Protein AF-A0A6V7I866-F1 (afdb_monomer_lite)

Sequence (97 aa):
ITFQSVKITEIPSFAFPSAAAEIRMDDVGTKIIRKDAFCAMEILSIRISNASIFEIESGAFSHQTLIPNFELIDIRLNTIKNGAFRAAFTNFTIQYS

Organism: NCBI:txid1563983

pLDDT: mean 87.13, std 5.58, range [50.88, 92.88]

Structure (mmCIF, N/CA/C/O backbone):
data_AF-A0A6V7I866-F1
#
_entry.id   AF-A0A6V7I866-F1
#
loop_
_atom_site.group_PDB
_atom_site.id
_atom_site.type_symbol
_atom_site.label_atom_id
_atom_site.label_alt_id
_atom_site.label_comp_id
_atom_site.label_asym_id
_atom_site.label_entity_id
_atom_site.label_seq_id
_atom_site.pdbx_PDB_ins_code
_atom_site.Cartn_x
_atom_site.Cartn_y
_atom_site.Cartn_z
_atom_site.occupancy
_atom_site.B_iso_or_equiv
_atom_site.auth_seq_id
_atom_site.auth_comp_id
_atom_site.auth_asym_id
_atom_site.auth_atom_id
_atom_site.pdbx_PDB_model_num
ATOM 1 N N . ILE A 1 1 ? 3.499 -11.996 -2.481 1.00 81.19 1 ILE A N 1
ATOM 2 C CA . ILE A 1 1 ? 3.166 -11.924 -1.040 1.00 81.19 1 ILE A CA 1
ATOM 3 C C . ILE A 1 1 ? 1.659 -11.788 -0.946 1.00 81.19 1 ILE A C 1
ATOM 5 O O . ILE A 1 1 ? 1.116 -10.911 -1.603 1.00 81.19 1 ILE A O 1
ATOM 9 N N . THR A 1 2 ? 0.996 -12.661 -0.193 1.00 83.94 2 THR A N 1
ATOM 10 C CA . THR A 1 2 ? -0.469 -12.697 -0.124 1.00 83.94 2 THR A CA 1
ATOM 11 C C . THR A 1 2 ? -0.906 -12.600 1.331 1.00 83.94 2 THR A C 1
ATOM 13 O O . THR A 1 2 ? -0.456 -13.388 2.158 1.00 83.94 2 THR A O 1
ATOM 16 N N . PHE A 1 3 ? -1.772 -11.640 1.627 1.00 83.38 3 PHE A N 1
ATOM 17 C CA . PHE A 1 3 ? -2.431 -11.454 2.912 1.00 83.38 3 PHE A CA 1
ATOM 18 C C . PHE A 1 3 ? -3.919 -11.717 2.712 1.00 83.38 3 PHE A C 1
ATOM 20 O O . PHE A 1 3 ? -4.524 -11.093 1.846 1.00 83.38 3 PHE A O 1
ATOM 27 N N . GLN A 1 4 ? -4.487 -12.647 3.477 1.00 87.56 4 GLN A N 1
ATOM 28 C CA . GLN A 1 4 ? -5.906 -13.003 3.398 1.00 87.56 4 GLN A CA 1
ATOM 29 C C . GLN A 1 4 ? -6.514 -13.005 4.792 1.00 87.56 4 GLN A C 1
ATOM 31 O O . GLN A 1 4 ? -5.963 -13.653 5.682 1.00 87.56 4 GLN A O 1
ATOM 36 N N . SER A 1 5 ? -7.635 -12.306 4.977 1.00 87.94 5 SER A N 1
ATOM 37 C CA . SER A 1 5 ? -8.382 -12.280 6.243 1.00 87.94 5 SER A CA 1
ATOM 38 C C . SER A 1 5 ? -7.505 -11.895 7.449 1.00 87.94 5 SER A C 1
ATOM 40 O O . SER A 1 5 ? -7.621 -12.467 8.540 1.00 87.94 5 SER A O 1
ATOM 42 N N . VAL A 1 6 ? -6.596 -10.928 7.266 1.00 85.38 6 VAL A N 1
ATOM 43 C CA . VAL A 1 6 ? -5.707 -10.441 8.333 1.00 85.38 6 VAL A CA 1
ATOM 44 C C . VAL A 1 6 ? -6.114 -9.051 8.802 1.00 85.38 6 VAL A C 1
ATOM 46 O O . VAL A 1 6 ? -6.341 -8.131 8.018 1.00 85.38 6 VAL A O 1
ATOM 49 N N . LYS A 1 7 ? -6.160 -8.873 10.121 1.00 86.69 7 LYS A N 1
ATOM 50 C CA . LYS A 1 7 ? -6.354 -7.566 10.750 1.00 86.69 7 LYS A CA 1
ATOM 51 C C . LYS A 1 7 ? -5.039 -7.122 11.359 1.00 86.69 7 LYS A C 1
ATOM 53 O O . LYS A 1 7 ? -4.569 -7.708 12.328 1.00 86.69 7 LYS A O 1
ATOM 58 N N . ILE A 1 8 ? -4.451 -6.095 10.766 1.00 87.56 8 ILE A N 1
ATOM 59 C CA . ILE A 1 8 ? -3.163 -5.542 11.162 1.00 87.56 8 ILE A CA 1
ATOM 60 C C . ILE A 1 8 ? -3.431 -4.146 11.696 1.00 87.56 8 ILE A C 1
ATOM 62 O O . ILE A 1 8 ? -3.953 -3.309 10.971 1.00 87.56 8 ILE A O 1
ATOM 66 N N . THR A 1 9 ? -3.072 -3.858 12.945 1.00 87.88 9 THR A N 1
ATOM 67 C CA . THR A 1 9 ? -3.347 -2.543 13.544 1.00 87.88 9 THR A CA 1
ATOM 68 C C . THR A 1 9 ? -2.814 -1.403 12.676 1.00 87.88 9 THR A C 1
ATOM 70 O O . THR A 1 9 ? -3.527 -0.437 12.426 1.00 87.88 9 THR A O 1
ATOM 73 N N . GLU A 1 10 ? -1.608 -1.551 12.142 1.00 90.31 10 GLU A N 1
ATOM 74 C CA . GLU A 1 10 ? -0.984 -0.604 11.226 1.00 90.31 10 GLU A CA 1
ATOM 75 C C . GLU A 1 10 ? 0.060 -1.315 10.365 1.00 90.31 10 GLU A C 1
ATOM 77 O O . GLU A 1 10 ? 0.674 -2.286 10.809 1.00 90.31 10 GLU A O 1
ATOM 82 N N . ILE A 1 11 ? 0.271 -0.832 9.143 1.00 90.06 11 ILE A N 1
ATOM 83 C CA . ILE A 1 11 ? 1.389 -1.256 8.303 1.00 90.06 11 ILE A CA 1
ATOM 84 C C . ILE A 1 11 ? 2.575 -0.341 8.638 1.00 90.06 11 ILE A C 1
ATOM 86 O O . ILE A 1 11 ? 2.509 0.857 8.340 1.00 90.06 11 ILE A O 1
ATOM 90 N N . PRO A 1 12 ? 3.633 -0.863 9.289 1.00 90.81 12 PRO A N 1
ATOM 91 C CA . PRO A 1 12 ? 4.769 -0.053 9.705 1.00 90.81 12 PRO A CA 1
ATOM 92 C C . PRO A 1 12 ? 5.576 0.458 8.505 1.00 90.81 12 PRO A C 1
ATOM 94 O O . PRO A 1 12 ? 5.516 -0.089 7.403 1.00 90.81 12 PRO A O 1
ATOM 97 N N . SER A 1 13 ? 6.375 1.500 8.736 1.00 90.44 13 SER A N 1
ATOM 98 C CA . SER A 1 13 ? 7.393 1.941 7.779 1.00 90.44 13 SER A CA 1
ATOM 99 C C . SER A 1 13 ? 8.327 0.784 7.442 1.00 90.44 13 SER A C 1
ATOM 101 O O . SER A 1 13 ? 8.685 0.008 8.326 1.00 90.44 13 SER A O 1
ATOM 103 N N . PHE A 1 14 ? 8.751 0.689 6.185 1.00 87.00 14 PHE A N 1
ATOM 104 C CA . PHE A 1 14 ? 9.608 -0.387 5.690 1.00 87.00 14 PHE A CA 1
ATOM 105 C C . PHE A 1 14 ? 8.997 -1.790 5.849 1.00 87.00 14 PHE A C 1
ATOM 107 O O . PHE A 1 14 ? 9.736 -2.769 5.914 1.00 87.00 14 PHE A O 1
ATOM 114 N N . ALA A 1 15 ? 7.661 -1.909 5.884 1.00 87.38 15 ALA A N 1
ATOM 115 C CA . ALA A 1 15 ? 6.981 -3.207 5.862 1.00 87.38 15 ALA A CA 1
ATOM 116 C C . ALA A 1 15 ? 7.338 -4.020 4.608 1.00 87.38 15 ALA A C 1
ATOM 118 O O . ALA A 1 15 ? 7.518 -5.234 4.687 1.00 87.38 15 ALA A O 1
ATOM 119 N N . PHE A 1 16 ? 7.487 -3.342 3.466 1.00 87.88 16 PHE A N 1
ATOM 120 C CA . PHE A 1 16 ? 7.922 -3.932 2.203 1.00 87.88 16 PHE A CA 1
ATOM 121 C C . PHE A 1 16 ? 9.175 -3.202 1.694 1.00 87.88 16 PHE A C 1
ATOM 123 O O . PHE A 1 16 ? 9.061 -2.274 0.887 1.00 87.88 16 PHE A O 1
ATOM 130 N N . PRO A 1 17 ? 10.373 -3.573 2.188 1.00 84.25 17 PRO A N 1
ATOM 131 C CA . PRO A 1 17 ? 11.627 -2.923 1.813 1.00 84.25 17 PRO A CA 1
ATOM 132 C C . PRO A 1 17 ? 12.269 -3.538 0.558 1.00 84.25 17 PRO A C 1
ATOM 134 O O . PRO A 1 17 ? 13.134 -2.921 -0.055 1.00 84.25 17 PRO A O 1
ATOM 137 N N . SER A 1 18 ? 11.871 -4.752 0.170 1.00 86.56 18 SER A N 1
ATOM 138 C CA . SER A 1 18 ? 12.433 -5.501 -0.957 1.00 86.56 18 SER A CA 1
ATOM 139 C C . SER A 1 18 ? 11.459 -5.591 -2.128 1.00 86.56 18 SER A C 1
ATOM 141 O O . SER A 1 18 ? 10.241 -5.551 -1.946 1.00 86.56 18 SER A O 1
ATOM 143 N N . ALA A 1 19 ? 12.009 -5.723 -3.338 1.00 87.00 19 ALA A N 1
ATOM 144 C CA . ALA A 1 19 ? 11.215 -5.868 -4.549 1.00 87.00 19 ALA A CA 1
ATOM 145 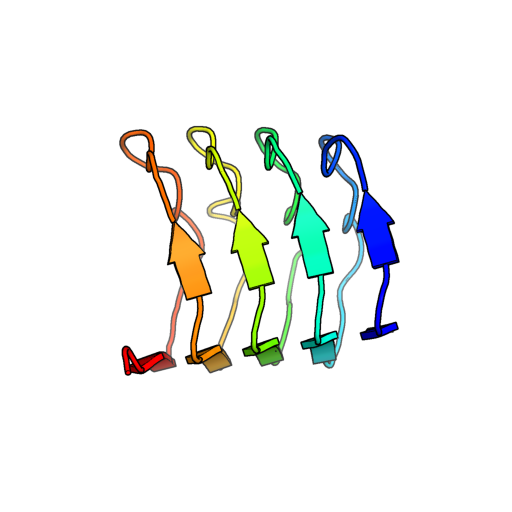C C . ALA A 1 19 ? 10.277 -7.082 -4.467 1.00 87.00 19 ALA A C 1
ATOM 147 O O . ALA A 1 19 ? 10.656 -8.144 -3.963 1.00 87.00 19 ALA A O 1
ATOM 148 N N . ALA A 1 20 ? 9.054 -6.923 -4.966 1.00 86.62 20 ALA A N 1
ATOM 149 C CA . ALA A 1 20 ? 8.031 -7.959 -4.926 1.00 86.62 20 ALA A CA 1
ATOM 150 C C . ALA A 1 20 ? 7.332 -8.072 -6.281 1.00 86.62 20 ALA A C 1
ATOM 152 O O . ALA A 1 20 ? 6.878 -7.084 -6.846 1.00 86.62 20 ALA A O 1
ATOM 153 N N . ALA A 1 21 ? 7.187 -9.291 -6.797 1.00 86.56 21 ALA A N 1
ATOM 154 C CA . ALA A 1 21 ? 6.453 -9.492 -8.045 1.00 86.56 21 ALA A CA 1
ATOM 155 C C . ALA A 1 21 ? 4.954 -9.184 -7.881 1.00 86.56 21 ALA A C 1
ATOM 157 O O . ALA A 1 21 ? 4.324 -8.605 -8.753 1.00 86.56 21 ALA A O 1
ATOM 158 N N . GLU A 1 22 ? 4.365 -9.544 -6.745 1.00 88.94 22 GLU A N 1
ATOM 159 C CA . GLU A 1 22 ? 2.951 -9.286 -6.495 1.00 88.94 22 GLU A CA 1
ATOM 160 C C . GLU A 1 22 ? 2.705 -9.131 -4.995 1.00 88.94 22 GLU A C 1
ATOM 162 O O . GLU A 1 22 ? 3.199 -9.936 -4.195 1.00 88.94 22 GLU A O 1
ATOM 167 N N . ILE A 1 23 ? 1.932 -8.120 -4.605 1.00 89.00 23 ILE A N 1
ATOM 168 C CA . ILE A 1 23 ? 1.392 -7.955 -3.257 1.00 89.00 23 ILE A CA 1
ATOM 169 C C . ILE A 1 23 ? -0.127 -8.019 -3.353 1.00 89.00 23 ILE A C 1
ATOM 171 O O . ILE A 1 23 ? -0.766 -7.099 -3.853 1.00 89.00 23 ILE A O 1
ATOM 175 N N . ARG A 1 24 ? -0.704 -9.112 -2.856 1.00 90.38 24 ARG A N 1
ATOM 176 C CA . ARG A 1 24 ? -2.149 -9.307 -2.786 1.00 90.38 24 ARG A CA 1
ATOM 177 C C . ARG A 1 24 ? -2.614 -9.135 -1.348 1.00 90.38 24 ARG A C 1
ATOM 179 O O . ARG A 1 24 ? -2.099 -9.804 -0.455 1.00 90.38 24 ARG A O 1
ATOM 186 N N . MET A 1 25 ? -3.580 -8.259 -1.129 1.00 88.94 25 MET A N 1
ATOM 187 C CA . MET A 1 25 ? -4.247 -8.053 0.152 1.00 88.94 25 MET A CA 1
ATOM 188 C C . MET A 1 25 ? -5.739 -8.262 -0.060 1.00 88.94 25 MET A C 1
ATOM 190 O O . MET A 1 25 ? -6.357 -7.496 -0.784 1.00 88.94 25 MET A O 1
ATOM 194 N N . ASP A 1 26 ? -6.298 -9.304 0.534 1.00 91.81 26 ASP A N 1
ATOM 195 C CA . ASP A 1 26 ? -7.707 -9.665 0.416 1.00 91.81 26 ASP A CA 1
ATOM 196 C C . ASP A 1 26 ? -8.323 -9.789 1.815 1.00 91.81 26 ASP A C 1
ATOM 198 O O . ASP A 1 26 ? -7.734 -10.417 2.697 1.00 91.81 26 ASP A O 1
ATOM 202 N N . ASP A 1 27 ? -9.463 -9.140 2.047 1.00 91.38 27 ASP A N 1
ATOM 203 C CA . ASP A 1 27 ? -10.101 -9.066 3.373 1.00 91.38 27 ASP A CA 1
ATOM 204 C C . ASP A 1 27 ? -9.119 -8.575 4.463 1.00 91.38 27 ASP A C 1
ATOM 206 O O . ASP A 1 27 ? -8.942 -9.170 5.529 1.00 91.38 27 ASP A O 1
ATOM 210 N N . VAL A 1 28 ? -8.388 -7.495 4.162 1.00 89.94 28 VAL A N 1
ATOM 211 C CA . VAL A 1 28 ? -7.377 -6.933 5.071 1.00 89.94 28 VAL A CA 1
ATOM 212 C C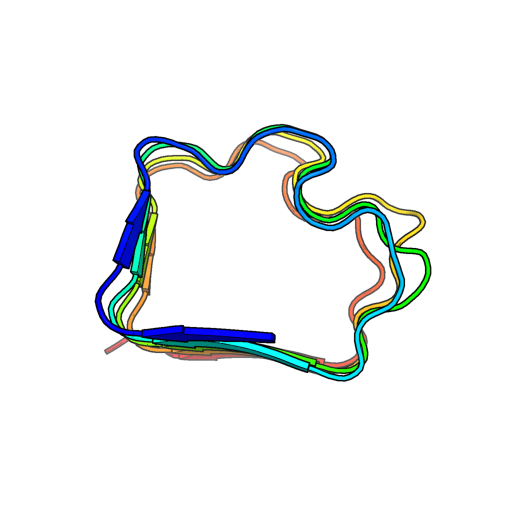 . VAL A 1 28 ? -7.905 -5.690 5.770 1.00 89.94 28 VAL A C 1
ATOM 214 O O . VAL A 1 28 ? -8.317 -4.720 5.140 1.00 89.94 28 VAL A O 1
ATOM 217 N N . GLY A 1 29 ? -7.844 -5.682 7.099 1.00 89.88 29 GLY A N 1
ATOM 218 C CA . GLY A 1 29 ? -8.184 -4.511 7.904 1.00 89.88 29 GLY A CA 1
ATOM 219 C C . GLY A 1 29 ? -6.939 -3.852 8.478 1.00 89.88 29 GLY A C 1
ATOM 220 O O . GLY A 1 29 ? -6.225 -4.496 9.245 1.00 89.88 29 GLY A O 1
ATOM 221 N N . THR A 1 30 ? -6.703 -2.574 8.177 1.00 90.31 30 THR A N 1
ATOM 222 C CA . THR A 1 30 ? -5.650 -1.783 8.819 1.00 90.31 30 THR A CA 1
ATOM 223 C C . THR A 1 30 ? -6.083 -0.373 9.193 1.00 90.31 30 THR A C 1
ATOM 225 O O . THR A 1 30 ? -6.868 0.260 8.491 1.00 90.31 30 THR A O 1
ATOM 228 N N . LYS A 1 31 ? -5.600 0.149 10.329 1.00 91.19 31 LYS A N 1
ATOM 229 C CA . LYS A 1 31 ? -5.892 1.544 10.676 1.00 91.19 31 LYS A CA 1
ATOM 230 C C . LYS A 1 31 ? -4.994 2.496 9.906 1.00 91.19 31 LYS A C 1
ATOM 232 O O . LYS A 1 31 ? -5.500 3.434 9.316 1.00 91.19 31 LYS A O 1
ATOM 237 N N . 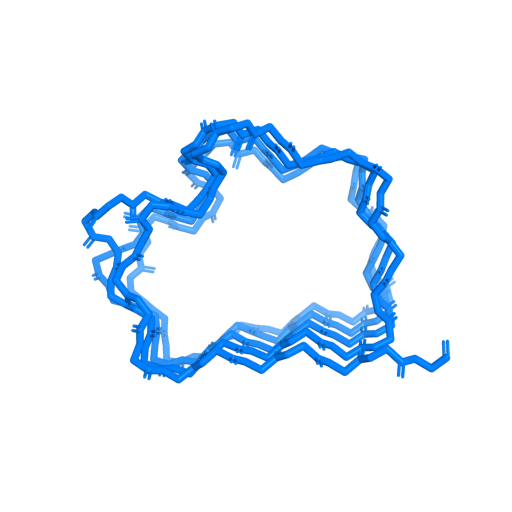ILE A 1 32 ? -3.684 2.299 9.927 1.00 90.88 32 ILE A N 1
ATOM 238 C CA . ILE A 1 32 ? -2.751 3.295 9.390 1.00 90.88 32 ILE A CA 1
ATOM 239 C C . ILE A 1 32 ? -1.730 2.605 8.500 1.00 90.88 32 ILE A C 1
ATOM 241 O O . ILE A 1 32 ? -1.096 1.639 8.920 1.00 90.88 32 ILE A O 1
ATOM 245 N N . ILE A 1 33 ? -1.543 3.123 7.288 1.00 92.38 33 ILE A N 1
ATOM 246 C CA . ILE A 1 33 ? -0.371 2.817 6.466 1.00 92.38 33 ILE A CA 1
ATOM 247 C C . ILE A 1 33 ? 0.642 3.932 6.696 1.00 92.38 33 ILE A C 1
ATOM 249 O O . ILE A 1 33 ? 0.426 5.068 6.268 1.00 92.38 33 ILE A O 1
ATOM 253 N N . ARG A 1 34 ? 1.722 3.603 7.410 1.00 92.88 34 ARG A N 1
ATOM 254 C CA . ARG A 1 34 ? 2.769 4.559 7.785 1.00 92.88 34 ARG A CA 1
ATOM 255 C C . ARG A 1 34 ? 3.568 5.009 6.563 1.00 92.88 34 ARG A C 1
ATOM 257 O O . ARG A 1 34 ? 3.617 4.313 5.545 1.00 92.88 34 ARG A O 1
ATOM 264 N N . LYS A 1 35 ? 4.262 6.143 6.682 1.00 91.38 35 LYS A N 1
ATOM 265 C CA . LYS A 1 35 ? 5.216 6.590 5.654 1.00 91.38 35 LYS A CA 1
ATOM 266 C C . LYS A 1 35 ? 6.238 5.496 5.321 1.00 91.38 35 LYS A C 1
ATOM 268 O O . LYS A 1 35 ? 6.683 4.770 6.216 1.00 91.38 35 LYS A O 1
ATOM 273 N N . ASP A 1 36 ? 6.643 5.419 4.059 1.00 89.75 36 ASP A N 1
ATOM 274 C CA . ASP A 1 36 ? 7.616 4.457 3.536 1.00 89.75 36 ASP A CA 1
ATOM 275 C C . ASP A 1 36 ? 7.239 2.987 3.810 1.00 89.75 36 ASP A C 1
ATOM 277 O O . ASP A 1 36 ? 8.111 2.122 3.865 1.00 89.75 36 ASP A O 1
ATOM 281 N N . ALA A 1 37 ? 5.953 2.671 4.009 1.00 90.88 37 ALA A N 1
ATOM 282 C CA . ALA A 1 37 ? 5.491 1.290 4.158 1.00 90.88 37 ALA A CA 1
ATOM 283 C C . ALA A 1 37 ? 5.819 0.455 2.909 1.00 90.88 37 ALA A C 1
ATOM 285 O O . ALA A 1 37 ? 6.343 -0.655 3.020 1.00 90.88 37 ALA A O 1
ATOM 286 N N . PHE A 1 38 ? 5.565 1.026 1.729 1.00 90.31 38 PHE A N 1
ATOM 287 C CA . PHE A 1 38 ? 5.948 0.484 0.430 1.00 90.31 38 PHE A CA 1
ATOM 288 C C . PHE A 1 38 ? 7.144 1.284 -0.088 1.00 90.31 38 PHE A C 1
ATOM 290 O O . PHE A 1 38 ? 6.984 2.327 -0.723 1.00 90.31 38 PHE A O 1
ATOM 297 N N . CYS A 1 39 ? 8.345 0.814 0.255 1.00 89.19 39 CYS A N 1
ATOM 298 C CA . CYS A 1 39 ? 9.618 1.475 -0.057 1.00 89.19 39 CYS A CA 1
ATOM 299 C C . CYS A 1 39 ? 10.541 0.604 -0.930 1.00 89.19 39 CYS A C 1
ATOM 301 O O . CYS A 1 39 ? 11.686 0.963 -1.204 1.00 89.19 39 CYS A O 1
ATOM 303 N N . ALA A 1 40 ? 10.035 -0.543 -1.383 1.00 87.62 40 ALA A N 1
ATOM 304 C CA . ALA A 1 40 ? 10.702 -1.422 -2.327 1.00 87.62 40 ALA A CA 1
ATOM 305 C C . ALA A 1 40 ? 11.093 -0.684 -3.615 1.00 87.62 40 ALA A C 1
ATOM 307 O O . ALA A 1 40 ? 10.408 0.243 -4.040 1.00 87.62 40 ALA A O 1
ATOM 308 N N . MET A 1 41 ? 12.170 -1.127 -4.262 1.00 87.00 41 MET A N 1
ATOM 309 C CA . MET A 1 41 ? 12.614 -0.544 -5.533 1.00 87.00 41 MET A CA 1
ATOM 310 C C . MET A 1 41 ? 11.598 -0.798 -6.662 1.00 87.00 41 MET A C 1
ATOM 312 O O . MET A 1 41 ? 11.311 0.087 -7.462 1.00 87.00 41 MET A O 1
ATOM 316 N N . GLU A 1 42 ? 10.998 -1.990 -6.691 1.00 87.62 42 GLU A N 1
ATOM 317 C CA . GLU A 1 42 ? 10.019 -2.384 -7.706 1.00 87.62 42 GLU A CA 1
ATOM 318 C C . GLU A 1 42 ? 8.957 -3.314 -7.109 1.00 87.62 42 GLU A C 1
ATOM 320 O O . GLU A 1 42 ? 9.281 -4.298 -6.438 1.00 87.62 42 GLU A O 1
ATOM 325 N N . ILE A 1 43 ? 7.682 -3.009 -7.355 1.00 89.50 43 ILE A N 1
ATOM 326 C CA . ILE A 1 43 ? 6.555 -3.880 -7.027 1.00 89.50 43 ILE A CA 1
ATOM 327 C C . ILE A 1 43 ? 5.693 -4.046 -8.277 1.00 89.50 43 ILE A C 1
ATOM 329 O O . ILE A 1 43 ? 4.913 -3.158 -8.601 1.00 89.50 43 ILE A O 1
ATOM 333 N N . LEU A 1 44 ? 5.815 -5.171 -8.988 1.00 89.31 44 LEU A N 1
ATOM 334 C CA . LEU A 1 44 ? 5.208 -5.313 -10.324 1.00 89.31 44 LEU A CA 1
ATOM 335 C C . LEU A 1 44 ? 3.670 -5.241 -10.300 1.00 89.31 44 LEU A C 1
ATOM 337 O O . LEU A 1 44 ? 3.051 -4.731 -11.241 1.00 89.31 44 LEU A O 1
ATOM 341 N N . SER A 1 45 ? 3.055 -5.745 -9.230 1.00 89.88 45 SER A N 1
ATOM 342 C CA . SER A 1 45 ? 1.610 -5.694 -9.033 1.00 89.88 45 SER A CA 1
ATOM 343 C C . SER A 1 45 ? 1.234 -5.555 -7.561 1.00 89.88 45 SER A C 1
ATOM 345 O O . SER A 1 45 ? 1.754 -6.265 -6.701 1.00 89.88 45 SER A O 1
ATOM 347 N N . ILE A 1 46 ? 0.304 -4.653 -7.266 1.00 89.56 46 ILE A N 1
ATOM 348 C CA . ILE A 1 46 ? -0.363 -4.549 -5.973 1.00 89.56 46 ILE A CA 1
ATOM 349 C C . ILE A 1 46 ? -1.857 -4.650 -6.219 1.00 89.56 46 ILE A C 1
ATOM 351 O O . ILE A 1 46 ? -2.422 -3.843 -6.952 1.00 89.56 46 ILE A O 1
ATOM 355 N N . ARG A 1 47 ? -2.495 -5.622 -5.575 1.00 90.31 47 ARG A N 1
ATOM 356 C CA . ARG A 1 47 ? -3.941 -5.798 -5.603 1.00 90.31 47 ARG A CA 1
ATOM 357 C C . ARG A 1 47 ? -4.470 -5.804 -4.185 1.00 90.31 47 ARG A C 1
ATOM 359 O O . ARG A 1 47 ? -4.092 -6.663 -3.390 1.00 90.31 47 ARG A O 1
ATOM 366 N N . ILE A 1 48 ? -5.347 -4.860 -3.883 1.00 89.12 48 ILE A N 1
ATOM 367 C CA . ILE A 1 48 ? -6.011 -4.752 -2.591 1.00 89.12 48 ILE A CA 1
ATOM 368 C C . ILE A 1 48 ? -7.510 -4.886 -2.831 1.00 89.12 48 ILE A C 1
ATOM 370 O O . ILE A 1 48 ? -8.100 -4.037 -3.491 1.00 89.12 48 ILE A O 1
ATOM 374 N N . SER A 1 49 ? -8.102 -5.944 -2.290 1.00 91.06 49 SER A N 1
ATOM 375 C CA . SER A 1 49 ? -9.509 -6.296 -2.444 1.00 91.06 49 SER A CA 1
ATOM 376 C C . SER A 1 49 ? -10.193 -6.371 -1.083 1.00 91.06 49 SER A C 1
ATOM 378 O O . SER A 1 49 ? -9.629 -6.941 -0.146 1.00 91.06 49 SER A O 1
ATOM 380 N N . ASN A 1 50 ? -11.404 -5.817 -0.968 1.00 91.06 50 ASN A N 1
ATOM 381 C CA . ASN A 1 50 ? -12.217 -5.876 0.254 1.00 91.06 50 ASN A CA 1
ATOM 382 C C . ASN A 1 50 ? -11.411 -5.465 1.508 1.00 91.06 50 ASN A C 1
ATOM 384 O O . ASN A 1 50 ? -11.406 -6.137 2.539 1.00 91.06 50 ASN A O 1
ATOM 388 N N . ALA A 1 51 ? -10.634 -4.385 1.397 1.00 88.75 51 ALA A N 1
ATOM 389 C CA . ALA A 1 51 ? -9.765 -3.931 2.476 1.00 88.75 51 ALA A CA 1
ATOM 390 C C . ALA A 1 51 ? -10.333 -2.697 3.171 1.00 88.75 51 ALA A C 1
ATOM 392 O O . ALA A 1 51 ? -10.855 -1.782 2.537 1.00 88.75 51 ALA A O 1
ATOM 393 N N . SER A 1 52 ? -10.184 -2.638 4.490 1.00 90.06 52 SER A N 1
ATOM 394 C CA . SER A 1 52 ? -10.568 -1.477 5.294 1.00 90.06 52 SER A CA 1
ATOM 395 C C . SER A 1 52 ? -9.318 -0.757 5.776 1.00 90.06 52 SER A C 1
ATOM 397 O O . SER A 1 52 ? -8.640 -1.262 6.665 1.00 90.06 52 SER A O 1
ATOM 399 N N . ILE A 1 53 ? -9.021 0.408 5.198 1.00 90.06 53 ILE A N 1
ATOM 400 C CA . ILE A 1 53 ? -7.860 1.241 5.530 1.00 90.06 53 ILE A CA 1
ATOM 401 C C . ILE A 1 53 ? -8.366 2.564 6.108 1.00 90.06 53 ILE A C 1
ATOM 403 O O . ILE A 1 53 ? -9.026 3.339 5.422 1.00 90.06 53 ILE A O 1
ATOM 407 N N . PHE A 1 54 ? -8.068 2.861 7.371 1.00 91.06 54 PHE A N 1
ATOM 408 C CA . PHE A 1 54 ? -8.563 4.104 7.973 1.00 91.06 54 PHE A CA 1
ATOM 409 C C . PHE A 1 54 ? -7.777 5.334 7.482 1.00 91.06 54 PHE A C 1
ATOM 411 O O . PHE A 1 54 ? -8.375 6.290 6.998 1.00 91.06 54 PHE A O 1
ATOM 418 N N . GLU A 1 55 ? -6.447 5.306 7.522 1.00 91.44 55 GLU A N 1
ATOM 419 C CA . GLU A 1 55 ? -5.604 6.422 7.094 1.00 91.44 55 GLU A CA 1
ATOM 420 C C . GLU A 1 55 ? -4.373 5.954 6.303 1.00 91.44 55 GLU A C 1
ATOM 422 O O . GLU A 1 55 ? -3.731 4.959 6.647 1.00 91.44 55 GLU A O 1
ATOM 427 N N . ILE A 1 56 ? -4.019 6.701 5.252 1.00 91.50 56 ILE A N 1
ATOM 428 C CA . ILE A 1 56 ? -2.749 6.546 4.529 1.00 91.50 56 ILE A CA 1
ATOM 429 C C . ILE A 1 56 ? -1.902 7.798 4.742 1.00 91.50 56 ILE A C 1
ATOM 431 O O . ILE A 1 56 ? -2.305 8.898 4.350 1.00 91.50 56 ILE A O 1
ATOM 435 N N . GLU A 1 57 ? -0.727 7.631 5.351 1.00 92.75 57 GLU A N 1
ATOM 436 C CA . GLU A 1 57 ? 0.210 8.725 5.602 1.00 92.75 57 GLU A CA 1
ATOM 437 C C . GLU A 1 57 ? 0.892 9.234 4.325 1.00 92.75 57 GLU A C 1
ATOM 439 O O . GLU A 1 57 ? 0.987 8.541 3.309 1.00 92.75 57 GLU A O 1
ATOM 444 N N . SER A 1 58 ? 1.420 10.462 4.385 1.00 90.38 58 SER A N 1
ATOM 445 C CA . SER A 1 58 ? 2.209 11.030 3.289 1.00 90.38 58 SER A CA 1
ATOM 446 C C . SER A 1 58 ? 3.472 10.198 3.065 1.00 90.38 58 SER A C 1
ATOM 448 O O . SER A 1 58 ? 4.227 9.936 3.998 1.00 90.38 58 SER A O 1
ATOM 450 N N . GLY A 1 59 ? 3.714 9.803 1.820 1.00 89.00 59 GLY A N 1
ATOM 451 C CA . GLY A 1 59 ? 4.843 8.968 1.437 1.00 89.00 59 GLY A CA 1
ATOM 452 C C . GLY A 1 59 ? 4.684 7.499 1.815 1.00 89.00 59 GLY A C 1
ATOM 453 O O . GLY A 1 59 ? 5.687 6.798 1.826 1.00 89.00 59 GLY A O 1
ATOM 454 N N . ALA A 1 60 ? 3.476 7.014 2.129 1.00 90.69 60 ALA A N 1
ATOM 455 C CA . ALA A 1 60 ? 3.223 5.586 2.344 1.00 90.69 60 ALA A CA 1
ATOM 456 C C . ALA A 1 60 ? 3.737 4.721 1.182 1.00 90.69 60 ALA A C 1
ATOM 458 O O . ALA A 1 60 ? 4.359 3.683 1.411 1.00 90.69 60 ALA A O 1
ATOM 459 N N . PHE A 1 61 ? 3.529 5.194 -0.049 1.00 90.44 61 PHE A N 1
ATOM 460 C CA . PHE A 1 61 ? 4.164 4.668 -1.252 1.00 90.44 61 PHE A CA 1
ATOM 461 C C . PHE A 1 61 ? 5.286 5.611 -1.662 1.00 90.44 61 PHE A C 1
ATOM 463 O O . PHE A 1 61 ? 5.024 6.750 -2.070 1.00 90.44 61 PHE A O 1
ATOM 470 N N . SER A 1 62 ? 6.527 5.151 -1.517 1.00 87.56 62 SER A N 1
ATOM 471 C CA . SER A 1 62 ? 7.702 5.989 -1.732 1.00 87.56 62 SER A CA 1
ATOM 472 C C . SER A 1 62 ? 7.928 6.265 -3.220 1.00 87.56 62 SER A C 1
ATOM 474 O O . SER A 1 62 ? 7.609 5.450 -4.079 1.00 87.56 62 SER A O 1
ATOM 476 N N . HIS A 1 63 ? 8.492 7.428 -3.541 1.00 85.12 63 HIS A N 1
ATOM 477 C CA . HIS A 1 63 ? 8.707 7.884 -4.924 1.00 85.12 63 HIS A CA 1
ATOM 478 C C . HIS A 1 63 ? 9.715 7.041 -5.709 1.00 85.12 63 HIS A C 1
ATOM 480 O O . HIS A 1 63 ? 9.683 7.010 -6.934 1.00 85.12 63 HIS A O 1
ATOM 486 N N . GLN A 1 64 ? 10.597 6.351 -4.993 1.00 84.19 64 GLN A N 1
ATOM 487 C CA . GLN A 1 64 ? 11.559 5.410 -5.555 1.00 84.19 64 GLN A CA 1
ATOM 488 C C . GLN A 1 64 ? 10.937 4.060 -5.942 1.00 84.19 64 GLN A C 1
ATOM 490 O O . GLN A 1 64 ? 11.612 3.237 -6.550 1.00 84.19 64 GLN A O 1
ATOM 495 N N . THR A 1 65 ? 9.676 3.817 -5.574 1.00 86.94 65 THR A N 1
ATOM 496 C CA . THR A 1 65 ? 8.982 2.561 -5.852 1.00 86.94 65 THR A CA 1
ATOM 497 C C . THR A 1 65 ? 8.299 2.630 -7.211 1.00 86.94 65 THR A C 1
ATOM 499 O O . THR A 1 65 ? 7.455 3.496 -7.454 1.00 86.94 65 THR A O 1
ATOM 502 N N . LEU A 1 66 ? 8.639 1.689 -8.090 1.00 88.75 66 LEU A N 1
ATOM 503 C CA . LEU A 1 66 ? 7.940 1.482 -9.355 1.00 88.75 66 LEU A CA 1
ATOM 504 C C . LEU A 1 66 ? 6.789 0.493 -9.157 1.00 88.75 66 LEU A C 1
ATOM 506 O O . LEU A 1 66 ? 7.027 -0.639 -8.737 1.00 88.75 66 LEU A O 1
ATOM 510 N N . ILE A 1 67 ? 5.557 0.912 -9.466 1.00 88.81 67 ILE A N 1
ATOM 511 C CA . ILE A 1 67 ? 4.356 0.073 -9.363 1.00 88.81 67 ILE A CA 1
ATOM 512 C C . ILE A 1 67 ? 3.614 0.062 -10.705 1.00 88.81 67 ILE A C 1
ATOM 514 O O . ILE A 1 67 ? 2.745 0.902 -10.952 1.00 88.81 67 ILE A O 1
ATOM 518 N N . PRO A 1 68 ? 3.933 -0.886 -11.600 1.00 87.38 68 PRO A N 1
ATOM 519 C CA . PRO A 1 68 ? 3.299 -0.985 -12.905 1.00 87.38 68 PRO A CA 1
ATOM 520 C C . PRO A 1 68 ? 1.793 -1.229 -12.820 1.00 87.38 68 PRO A C 1
ATOM 522 O O . PRO A 1 68 ? 1.045 -0.598 -13.557 1.00 87.38 68 PRO A O 1
ATOM 525 N N . ASN A 1 69 ? 1.342 -2.104 -11.916 1.00 88.25 69 ASN A N 1
ATOM 526 C CA . ASN A 1 69 ? -0.073 -2.429 -11.749 1.00 88.25 69 ASN A CA 1
ATOM 527 C C . ASN A 1 69 ? -0.502 -2.188 -10.306 1.00 88.25 69 ASN A C 1
ATOM 529 O O . ASN A 1 69 ? -0.014 -2.850 -9.393 1.00 88.25 69 ASN A O 1
ATOM 533 N N . PHE A 1 70 ? -1.429 -1.261 -10.102 1.00 88.69 70 PHE A N 1
ATOM 534 C CA . PHE A 1 70 ? -1.998 -0.971 -8.797 1.00 88.69 70 PHE A CA 1
ATOM 535 C C . PHE A 1 70 ? -3.522 -0.998 -8.881 1.00 88.69 70 PHE A C 1
ATOM 537 O O . PHE A 1 70 ? -4.133 -0.170 -9.557 1.00 88.69 70 PHE A O 1
ATOM 544 N N . GLU A 1 71 ? -4.123 -1.965 -8.197 1.00 89.75 71 GLU A N 1
ATOM 545 C CA . GLU A 1 71 ? -5.558 -2.221 -8.200 1.00 89.75 71 GLU A CA 1
ATOM 546 C C . GLU A 1 71 ? -6.110 -2.128 -6.777 1.00 89.75 71 GLU A C 1
ATOM 548 O O . GLU A 1 71 ? -5.678 -2.847 -5.873 1.00 89.75 71 GLU A O 1
ATOM 553 N N . LEU A 1 72 ? -7.092 -1.251 -6.592 1.00 85.88 72 LEU A N 1
ATOM 554 C CA . LEU A 1 72 ? -7.882 -1.127 -5.375 1.00 85.88 72 LEU A CA 1
ATOM 555 C C . LEU A 1 72 ? -9.325 -1.503 -5.707 1.00 85.88 72 LEU A C 1
ATOM 557 O O . LEU A 1 72 ? -9.953 -0.823 -6.511 1.00 85.88 72 LEU A O 1
ATOM 561 N N . ILE A 1 73 ? -9.845 -2.570 -5.110 1.00 89.19 73 ILE A N 1
ATOM 562 C CA . ILE A 1 73 ? -11.180 -3.110 -5.381 1.00 89.19 73 ILE A CA 1
ATOM 563 C C . ILE A 1 73 ? -11.941 -3.205 -4.060 1.00 89.19 73 ILE A C 1
ATOM 565 O O . ILE A 1 73 ? -11.462 -3.822 -3.112 1.00 89.19 73 ILE A O 1
ATOM 569 N N . ASP A 1 74 ? -13.131 -2.613 -3.985 1.00 88.06 74 ASP A N 1
ATOM 570 C CA . ASP A 1 74 ? -13.995 -2.692 -2.795 1.00 88.06 74 ASP A CA 1
ATOM 571 C C . ASP A 1 74 ? -13.281 -2.241 -1.503 1.00 88.06 74 ASP A C 1
ATOM 573 O O . ASP A 1 74 ? -13.289 -2.887 -0.457 1.00 88.06 74 ASP A O 1
ATOM 577 N N . ILE A 1 75 ? -12.560 -1.128 -1.600 1.00 86.81 75 ILE A N 1
ATOM 578 C CA . ILE A 1 75 ? -11.762 -0.597 -0.496 1.00 86.81 75 ILE A CA 1
ATOM 579 C C . ILE A 1 75 ? -12.532 0.454 0.301 1.00 86.81 75 ILE A C 1
ATOM 581 O O . ILE A 1 75 ? -13.126 1.382 -0.245 1.00 86.81 75 ILE A O 1
ATOM 585 N N . ARG A 1 76 ? -12.452 0.368 1.628 1.00 87.81 76 ARG A N 1
ATOM 586 C CA . ARG A 1 76 ? -12.985 1.386 2.538 1.00 87.81 76 ARG A CA 1
ATOM 587 C C . ARG A 1 76 ? -11.850 2.258 3.032 1.00 87.81 76 ARG A C 1
ATOM 589 O O . ARG A 1 76 ? -11.116 1.854 3.930 1.00 87.81 76 ARG A O 1
ATOM 596 N N . LEU A 1 77 ? -11.728 3.442 2.441 1.00 86.88 77 LEU A N 1
ATOM 597 C CA . LEU A 1 77 ? -10.727 4.445 2.787 1.00 86.88 77 LEU A CA 1
ATOM 598 C C . LEU A 1 77 ? -11.377 5.659 3.444 1.00 86.88 77 LEU A C 1
ATOM 600 O O . LEU A 1 77 ? -12.314 6.225 2.890 1.00 86.88 77 LEU A O 1
ATOM 604 N N . ASN A 1 78 ? -10.898 6.045 4.632 1.00 88.88 78 ASN A N 1
ATOM 605 C CA . ASN A 1 78 ? -11.452 7.194 5.354 1.00 88.88 78 ASN A CA 1
ATOM 606 C C . ASN A 1 78 ? -10.659 8.478 5.074 1.00 88.88 78 ASN A C 1
ATOM 608 O O . ASN A 1 78 ? -11.236 9.471 4.644 1.00 88.88 78 ASN A O 1
ATOM 612 N N . THR A 1 79 ? -9.339 8.455 5.277 1.00 87.88 79 THR A N 1
ATOM 613 C CA . THR A 1 79 ? -8.472 9.627 5.088 1.00 87.88 79 THR A CA 1
ATOM 614 C C . THR A 1 79 ? -7.224 9.282 4.275 1.00 87.88 79 THR A C 1
ATOM 616 O O . THR A 1 79 ? -6.501 8.337 4.575 1.00 87.88 79 THR A O 1
ATOM 619 N N . ILE A 1 80 ? -6.922 10.096 3.262 1.00 88.44 80 ILE A N 1
ATOM 620 C CA . ILE A 1 80 ? -5.679 10.013 2.483 1.00 88.44 80 ILE A CA 1
ATOM 621 C C . ILE A 1 80 ? -4.915 11.317 2.703 1.00 88.44 80 ILE A C 1
ATOM 623 O O . ILE A 1 80 ? -5.409 12.393 2.362 1.00 88.44 80 ILE A O 1
ATOM 627 N N . LYS A 1 81 ? -3.715 11.252 3.291 1.00 90.12 81 LYS A N 1
ATOM 628 C CA . LYS A 1 81 ? -2.867 12.443 3.442 1.00 90.12 81 LYS A CA 1
ATOM 629 C C . LYS A 1 81 ? -2.330 12.887 2.083 1.00 90.12 81 LYS A C 1
ATOM 631 O O . LYS A 1 81 ? -2.090 12.080 1.185 1.00 90.12 81 LYS A O 1
ATOM 636 N N . ASN A 1 82 ? -2.073 14.188 1.953 1.00 86.50 82 ASN A N 1
ATOM 637 C CA . ASN A 1 82 ? -1.468 14.735 0.744 1.00 86.50 82 ASN A CA 1
ATOM 638 C C . ASN A 1 82 ? -0.110 14.067 0.466 1.00 86.50 82 ASN A C 1
ATOM 640 O O . ASN A 1 82 ? 0.744 13.966 1.352 1.00 86.50 82 ASN A O 1
ATOM 644 N N . GLY A 1 83 ? 0.083 13.597 -0.766 1.00 83.69 83 GLY A N 1
ATOM 645 C CA . GLY A 1 83 ? 1.284 12.885 -1.178 1.00 83.69 83 GLY A CA 1
ATOM 646 C C . GLY A 1 83 ? 1.423 11.502 -0.546 1.00 83.69 83 GLY A C 1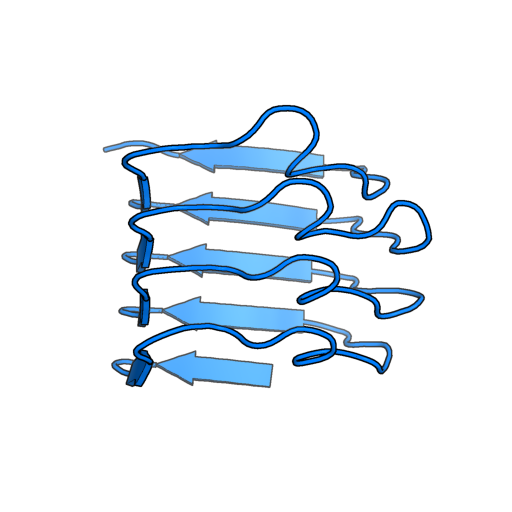
ATOM 647 O O . GLY A 1 83 ? 2.550 11.087 -0.313 1.00 83.69 83 GLY A O 1
ATOM 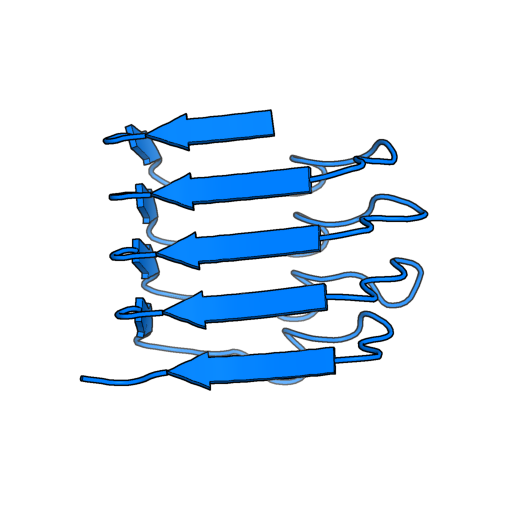648 N N . ALA A 1 84 ? 0.326 10.813 -0.220 1.00 86.56 84 ALA A N 1
ATOM 649 C CA . ALA A 1 84 ? 0.335 9.406 0.194 1.00 86.56 84 ALA A CA 1
ATOM 650 C C . ALA A 1 84 ? 0.881 8.472 -0.897 1.00 86.56 84 ALA A C 1
ATOM 652 O O . ALA A 1 84 ? 1.696 7.586 -0.632 1.00 86.56 84 ALA A O 1
ATOM 653 N N . PHE A 1 85 ? 0.467 8.727 -2.135 1.00 85.56 85 PHE A N 1
ATOM 654 C CA . PHE A 1 85 ? 0.901 8.021 -3.329 1.00 85.56 85 PHE A CA 1
ATOM 655 C C . PHE A 1 85 ? 1.979 8.854 -4.027 1.00 85.56 85 PHE A C 1
ATOM 657 O O . PHE A 1 85 ? 1.654 9.786 -4.759 1.00 85.56 85 PHE A O 1
ATOM 664 N N . ARG A 1 86 ? 3.261 8.578 -3.756 1.00 86.25 86 ARG A N 1
ATOM 665 C CA . ARG A 1 86 ? 4.383 9.222 -4.472 1.00 86.25 86 ARG A CA 1
ATOM 666 C C . ARG A 1 86 ? 5.076 8.294 -5.458 1.00 86.25 86 ARG A C 1
ATOM 668 O O . ARG A 1 86 ? 5.862 8.782 -6.261 1.00 86.25 86 ARG A O 1
ATOM 675 N N . ALA A 1 87 ? 4.807 6.995 -5.368 1.00 84.75 87 ALA A N 1
ATOM 676 C CA . ALA A 1 87 ? 5.341 5.981 -6.264 1.00 84.75 87 ALA A CA 1
ATOM 677 C C . ALA A 1 87 ? 4.992 6.258 -7.731 1.00 84.75 87 ALA A C 1
ATOM 679 O O . ALA A 1 87 ? 4.005 6.925 -8.049 1.00 84.75 87 ALA A O 1
ATOM 680 N N . ALA A 1 88 ? 5.815 5.722 -8.627 1.00 79.81 88 ALA A N 1
ATOM 681 C CA . ALA A 1 88 ? 5.565 5.781 -10.055 1.00 79.81 88 ALA A CA 1
ATOM 682 C C . ALA A 1 88 ? 4.550 4.693 -10.432 1.00 79.81 88 ALA A C 1
ATOM 684 O O . ALA A 1 88 ? 4.895 3.511 -10.476 1.00 79.81 88 ALA A O 1
ATOM 685 N N . PHE A 1 89 ? 3.303 5.093 -10.693 1.00 80.62 89 PHE A N 1
ATOM 686 C CA . PHE A 1 89 ? 2.249 4.191 -11.158 1.00 80.62 89 PHE A CA 1
ATOM 687 C C . PHE A 1 89 ? 2.173 4.206 -12.680 1.00 80.62 89 PHE A C 1
ATOM 689 O O . PHE A 1 89 ? 2.097 5.275 -13.284 1.00 80.62 89 PHE A O 1
ATOM 696 N N . THR A 1 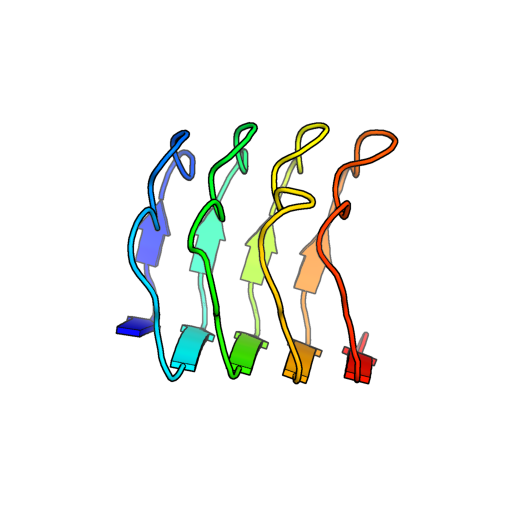90 ? 2.165 3.031 -13.306 1.00 76.75 90 THR A N 1
ATOM 697 C CA . THR A 1 90 ? 1.912 2.928 -14.755 1.00 76.75 90 THR A CA 1
ATOM 698 C C . THR A 1 90 ? 0.435 2.690 -15.035 1.00 76.75 90 THR A C 1
ATOM 700 O O . THR A 1 90 ? -0.130 3.294 -15.941 1.00 76.75 90 THR A O 1
ATOM 703 N N . ASN A 1 91 ? -0.203 1.842 -14.232 1.00 78.88 91 ASN A N 1
ATOM 704 C CA . ASN A 1 91 ? -1.607 1.499 -14.352 1.00 78.88 91 ASN A CA 1
ATOM 705 C C . ASN A 1 91 ? -2.252 1.546 -12.964 1.00 78.88 91 ASN A C 1
ATOM 707 O O . ASN A 1 91 ? -1.881 0.783 -12.070 1.00 78.88 91 ASN A O 1
ATOM 711 N N . PHE A 1 92 ? -3.178 2.483 -12.779 1.00 80.88 92 PHE A N 1
ATOM 712 C CA . PHE A 1 92 ? -3.820 2.764 -11.500 1.00 80.88 92 PHE A CA 1
ATOM 713 C C . PHE A 1 92 ? -5.329 2.609 -11.651 1.00 80.88 92 PHE A C 1
ATOM 715 O O . PHE A 1 92 ? -5.979 3.408 -12.325 1.00 80.88 92 PHE A O 1
ATOM 722 N N . THR A 1 93 ? -5.877 1.570 -11.028 1.00 82.00 93 THR A N 1
ATOM 723 C CA . THR A 1 93 ? -7.302 1.244 -11.089 1.00 82.00 93 THR A CA 1
ATOM 724 C C . THR A 1 93 ? -7.899 1.297 -9.690 1.00 82.00 93 THR A C 1
ATOM 726 O O . THR A 1 93 ? -7.438 0.608 -8.782 1.00 82.00 93 THR A O 1
ATOM 729 N N . ILE A 1 94 ? -8.952 2.099 -9.529 1.00 77.44 94 ILE A N 1
ATOM 730 C CA . ILE A 1 94 ? -9.806 2.087 -8.341 1.00 77.44 94 ILE A CA 1
ATOM 731 C C . ILE A 1 94 ? -11.197 1.638 -8.774 1.00 77.44 94 ILE A C 1
ATOM 733 O O . ILE A 1 94 ? -11.852 2.314 -9.567 1.00 77.44 94 ILE A O 1
ATOM 737 N N . GLN A 1 95 ? -11.650 0.518 -8.228 1.00 77.75 95 GLN A N 1
ATOM 738 C CA . GLN A 1 95 ? -13.022 0.048 -8.316 1.00 77.75 95 GLN A CA 1
ATOM 739 C C . GLN A 1 95 ? -13.704 0.255 -6.965 1.00 77.75 95 GLN A C 1
ATOM 741 O O . GLN A 1 95 ? -13.293 -0.300 -5.943 1.00 77.75 95 GLN A O 1
ATOM 746 N N . TYR A 1 96 ? -14.744 1.082 -6.981 1.00 63.66 96 TYR A N 1
ATOM 747 C CA . TYR A 1 96 ? -15.669 1.274 -5.873 1.00 63.66 96 TYR A CA 1
ATOM 748 C C . TYR A 1 96 ? -16.953 0.487 -6.174 1.00 63.66 96 TYR A C 1
ATOM 750 O O . TYR A 1 96 ? -17.388 0.477 -7.329 1.00 63.66 96 TYR A O 1
ATOM 758 N N . SER A 1 97 ? -17.534 -0.164 -5.163 1.00 50.88 97 SER A N 1
ATOM 759 C CA . SER A 1 97 ? -18.896 -0.724 -5.218 1.00 50.88 97 SER A CA 1
ATOM 760 C C . SER A 1 97 ? -19.852 0.122 -4.392 1.00 50.88 97 SER A C 1
ATOM 762 O O . SER A 1 97 ? -19.401 0.674 -3.360 1.00 50.88 97 SER A O 1
#

Secondary structure (DSSP, 8-state):
-EEES-EEEEE-TTSB-S-BS-EEEES-EEEEE-TTSB--SBBSEEEEES-EEEEE-TTSB-TT-EEEEEEEES-EEEEE-TTSB-SEEEEEEEE--

InterPro domains:
  IPR032675 Leucine-rich repeat domain superfamily [G3DSA:3.80.10.10] (1-94)

Foldseek 3Di:
DEAELDEDAEQDAPCPQAEAAEYYAYNYEYAELDANSQVYQEHAEYAHELYEYEEQDANSPPLNYEYAYYEAYQYHYHYYDPNSPNHHYNYHYYHHD

Radius of gyration: 11.84 Å; chains: 1; bounding box: 32×28×28 Å